Protein AF-A0A6V8QHY5-F1 (afdb_monomer)

Secondary structure (DSSP, 8-state):
-----S--TT--PPPSS---GGGTS---TT-TT---SHHHHHHHHHHHHHHHHHHHHHHHHHHHHHHH---GGGHHHHHHHHHHHHHHHHHHHHHHHHHHHHHHHHTT-

InterPro domains:
  IPR019334 Transmembrane protein 170A/B/YPR153W-like [PF10190] (34-102)
  IPR019334 Transmembrane protein 170A/B/YPR153W-like [PTHR22779] (8-102)

Nearest PDB structures (foldseek):
  7e8j-assembly1_B  TM=6.020E-01  e=5.365E+00  Thermococcus celer Vu 13 = JCM 8558

Organism: Trichoderma asperellum (NCBI:txid101201)

pLDDT: mean 85.54, std 11.81, range [41.09, 98.31]

Mean predicted aligned error: 6.42 Å

Foldseek 3Di:
DPDDLPADPPQDQDDPPDDDPCQVDPPDPRSNSDDNDLVSLLCNLLVVQLVVQLVVLVVVLVVCLVVVDDDPVCVVVNVVSSVVSSVVSNVCSNVRSNVVSVVCVVVPD

Solvent-accessible surface area (backbone atoms only — not comparable to full-atom values): 6401 Å² total; per-residue (Å²): 132,87,78,77,79,67,70,59,96,83,67,70,86,78,66,82,91,66,88,57,79,59,44,79,68,49,80,52,96,75,41,82,51,57,77,72,49,68,70,56,41,34,48,49,33,24,52,52,32,32,52,52,35,40,52,56,37,49,50,51,40,51,54,49,59,70,70,68,57,95,49,80,90,48,51,68,55,65,56,47,48,50,53,53,40,46,51,51,24,47,54,54,13,50,52,51,10,45,52,51,23,50,48,38,56,74,75,61,104

Sequence (109 aa):
MARRLIPPRNYTTPHFPSLNVNTLFDSTPDKRFTLYYISDVWRFTVIWTLITFALFHLGAVFIALFTHGWKKSSWKYLWLTPIIYLGVAGLEALLSGTIVGVMSVMNGI

Radius of gyration: 19.21 Å; Cα contacts (8 Å, |Δi|>4): 74; chains: 1; bounding box: 48×23×51 Å

Structure (mmCIF, N/CA/C/O backbone):
data_AF-A0A6V8QHY5-F1
#
_entry.id   AF-A0A6V8QHY5-F1
#
loop_
_atom_site.group_PDB
_atom_site.id
_atom_site.type_symbol
_atom_site.label_atom_id
_atom_site.label_alt_id
_atom_site.label_comp_id
_atom_site.label_asym_id
_atom_site.label_entity_id
_atom_site.label_seq_id
_atom_site.pdbx_PDB_ins_code
_atom_site.Cartn_x
_atom_site.Cartn_y
_atom_site.Cartn_z
_atom_site.occupancy
_atom_site.B_iso_or_equiv
_atom_site.auth_seq_id
_atom_site.auth_comp_id
_atom_site.auth_asym_id
_atom_site.auth_atom_id
_atom_site.pdbx_PDB_model_num
ATOM 1 N N . MET A 1 1 ? 25.621 6.727 -17.758 1.00 41.09 1 MET A N 1
ATOM 2 C CA . MET A 1 1 ? 25.206 5.339 -18.055 1.00 41.09 1 MET A CA 1
ATOM 3 C C . MET A 1 1 ? 23.716 5.387 -18.376 1.00 41.09 1 MET A C 1
ATOM 5 O O . MET A 1 1 ? 22.936 5.656 -17.476 1.00 41.09 1 MET A O 1
ATOM 9 N N . ALA A 1 2 ? 23.316 5.298 -19.647 1.00 43.78 2 ALA A N 1
ATOM 10 C CA . ALA A 1 2 ? 21.899 5.375 -20.014 1.00 43.78 2 ALA A CA 1
ATOM 11 C C . ALA A 1 2 ? 21.184 4.109 -19.515 1.00 43.78 2 ALA A C 1
ATOM 13 O O . ALA A 1 2 ? 21.539 2.998 -19.913 1.00 43.78 2 ALA A O 1
ATOM 14 N N . ARG A 1 3 ? 20.234 4.267 -18.590 1.00 56.09 3 ARG A N 1
ATOM 15 C CA . ARG A 1 3 ? 19.491 3.158 -17.989 1.00 56.09 3 ARG A CA 1
ATOM 16 C C . ARG A 1 3 ? 18.642 2.483 -19.068 1.00 56.09 3 ARG A C 1
ATOM 18 O O . ARG A 1 3 ? 17.842 3.143 -19.726 1.00 56.09 3 ARG A O 1
ATOM 25 N N . ARG A 1 4 ? 18.836 1.179 -19.299 1.00 57.56 4 ARG A N 1
ATOM 26 C CA . ARG A 1 4 ? 18.018 0.421 -20.258 1.00 57.56 4 ARG A CA 1
ATOM 27 C C . ARG A 1 4 ? 16.584 0.346 -19.733 1.00 57.56 4 ARG A C 1
ATOM 29 O O . ARG A 1 4 ? 16.317 -0.398 -18.802 1.00 57.56 4 ARG A O 1
ATOM 36 N N . LEU A 1 5 ? 15.670 1.062 -20.384 1.00 67.38 5 LEU A N 1
ATOM 37 C CA . LEU A 1 5 ? 14.216 0.882 -20.245 1.00 67.38 5 LEU A CA 1
ATOM 38 C C . LEU A 1 5 ? 13.707 -0.372 -20.979 1.00 67.38 5 LEU A C 1
ATOM 40 O O . LEU A 1 5 ? 12.516 -0.663 -20.969 1.00 67.38 5 LEU A O 1
ATOM 44 N N . ILE A 1 6 ? 14.602 -1.099 -21.654 1.00 80.50 6 ILE A N 1
ATOM 45 C CA . ILE A 1 6 ? 14.265 -2.277 -22.447 1.00 80.50 6 ILE A CA 1
ATOM 46 C C . ILE A 1 6 ? 14.427 -3.511 -21.550 1.00 80.50 6 ILE A C 1
ATOM 48 O O . ILE A 1 6 ? 15.564 -3.802 -21.158 1.00 80.50 6 ILE A O 1
ATOM 52 N N . PRO A 1 7 ? 13.338 -4.233 -21.236 1.00 84.81 7 PRO A N 1
ATOM 53 C CA . PRO A 1 7 ? 13.412 -5.448 -20.437 1.00 84.81 7 PRO A CA 1
ATOM 54 C C . PRO A 1 7 ? 14.222 -6.547 -21.154 1.00 84.81 7 PRO A C 1
ATOM 56 O O . PRO A 1 7 ? 14.252 -6.591 -22.391 1.00 84.81 7 PRO A O 1
ATOM 59 N N . PRO A 1 8 ? 14.870 -7.464 -20.409 1.00 84.62 8 PRO A N 1
ATOM 60 C CA . PRO A 1 8 ? 15.437 -8.687 -20.971 1.00 84.62 8 PRO A CA 1
ATOM 61 C C . PRO A 1 8 ? 14.405 -9.463 -21.801 1.00 84.62 8 PRO A C 1
ATOM 63 O O . PRO A 1 8 ? 13.215 -9.454 -21.496 1.00 84.62 8 PRO A O 1
ATOM 66 N N . ARG A 1 9 ? 14.848 -10.182 -22.842 1.00 84.56 9 ARG A N 1
ATOM 67 C CA . ARG A 1 9 ? 13.941 -10.893 -23.774 1.00 84.56 9 ARG A CA 1
ATOM 68 C C . ARG A 1 9 ? 13.020 -11.915 -23.098 1.00 84.56 9 ARG A C 1
ATOM 70 O O . ARG A 1 9 ? 11.954 -12.203 -23.621 1.00 84.56 9 ARG A O 1
ATOM 77 N N . ASN A 1 10 ? 13.446 -12.476 -21.972 1.00 87.31 10 ASN A N 1
ATOM 78 C CA . ASN A 1 10 ? 12.710 -13.449 -21.167 1.00 87.31 10 ASN A CA 1
ATOM 79 C C . ASN A 1 10 ? 12.151 -12.839 -19.869 1.00 87.31 10 ASN A C 1
ATOM 81 O O . ASN A 1 10 ? 11.857 -13.575 -18.929 1.00 87.31 10 ASN A O 1
ATOM 85 N N . TYR A 1 11 ? 12.052 -11.510 -19.788 1.00 85.94 11 TYR A N 1
ATOM 86 C CA . TYR A 1 11 ? 11.471 -10.840 -18.634 1.00 85.94 11 TYR A CA 1
ATOM 87 C C . TYR A 1 11 ? 9.981 -11.153 -18.524 1.00 85.94 11 TYR A C 1
ATOM 89 O O . TYR A 1 11 ? 9.211 -10.959 -19.464 1.00 85.94 11 TYR A O 1
ATOM 97 N N . THR A 1 12 ? 9.579 -11.575 -17.334 1.00 89.06 12 THR A N 1
ATOM 98 C CA . THR A 1 12 ? 8.182 -11.733 -16.947 1.00 89.06 12 THR A CA 1
ATOM 99 C C . THR A 1 12 ? 7.966 -10.980 -15.648 1.00 89.06 12 THR A C 1
ATOM 101 O O . THR A 1 12 ? 8.722 -11.182 -14.693 1.00 89.06 12 THR A O 1
ATOM 104 N N . THR A 1 13 ? 6.934 -10.141 -15.594 1.00 87.62 13 THR A N 1
ATOM 105 C CA . THR A 1 13 ? 6.554 -9.454 -14.359 1.00 87.62 13 THR A CA 1
ATOM 106 C C . THR A 1 13 ? 6.250 -10.491 -13.269 1.00 87.62 13 THR A C 1
ATOM 108 O O . THR A 1 13 ? 5.484 -11.426 -13.521 1.00 87.62 13 THR A O 1
ATOM 111 N N . PRO A 1 14 ? 6.831 -10.364 -12.063 1.00 86.25 14 PRO A N 1
ATOM 112 C CA . PRO A 1 14 ? 6.529 -11.270 -10.964 1.00 86.25 14 PRO A CA 1
ATOM 113 C C . PRO A 1 14 ? 5.062 -11.143 -10.527 1.00 86.25 14 PRO A C 1
ATOM 115 O O . PRO A 1 14 ? 4.476 -10.061 -10.552 1.00 86.25 14 PRO A O 1
ATOM 118 N N . HIS A 1 15 ? 4.462 -12.252 -10.096 1.00 85.69 15 HIS A N 1
ATOM 119 C CA . HIS A 1 15 ? 3.095 -12.242 -9.575 1.00 85.69 15 HIS A CA 1
ATOM 120 C C . HIS A 1 15 ? 3.007 -11.475 -8.249 1.00 85.69 15 HIS A C 1
ATOM 122 O O . HIS A 1 15 ? 3.837 -11.655 -7.359 1.00 85.69 15 HIS A O 1
ATOM 128 N N . PHE A 1 16 ? 1.970 -10.650 -8.096 1.00 79.00 16 PHE A N 1
ATOM 129 C CA . PHE A 1 16 ? 1.701 -9.926 -6.853 1.00 79.00 16 PHE A CA 1
ATOM 130 C C . PHE A 1 16 ? 1.012 -10.804 -5.793 1.00 79.00 16 PHE A C 1
ATOM 132 O O . PHE A 1 16 ? 0.163 -11.616 -6.163 1.00 79.00 16 PHE A O 1
ATOM 139 N N . PRO A 1 17 ? 1.283 -10.589 -4.487 1.00 78.62 17 PRO A N 1
ATOM 140 C CA . PRO A 1 17 ? 2.309 -9.712 -3.916 1.00 78.62 17 PRO A CA 1
ATOM 141 C C . PRO A 1 17 ? 3.672 -10.421 -3.842 1.00 78.62 17 PRO A C 1
ATOM 143 O O . PRO A 1 17 ? 3.917 -11.238 -2.957 1.00 78.62 17 PRO A O 1
ATOM 146 N N . SER A 1 18 ? 4.595 -10.100 -4.749 1.00 81.44 18 SER A N 1
ATOM 147 C CA . SER A 1 18 ? 5.961 -10.616 -4.657 1.00 81.44 18 SER A CA 1
ATOM 148 C C . SER A 1 18 ? 6.746 -9.798 -3.640 1.00 81.44 18 SE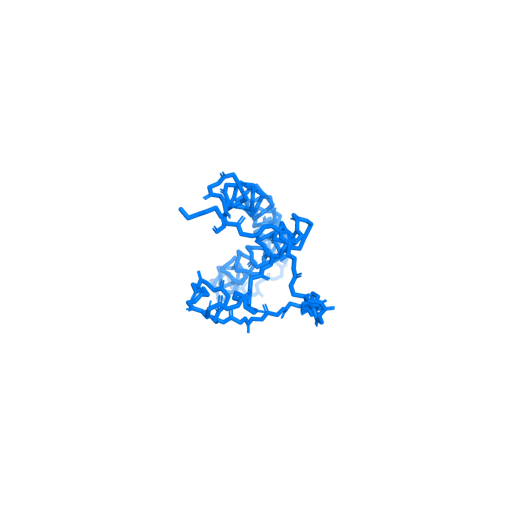R A C 1
ATOM 150 O O . SER A 1 18 ? 6.903 -8.587 -3.815 1.00 81.44 18 SER A O 1
ATOM 152 N N . LEU A 1 19 ? 7.275 -10.451 -2.608 1.00 72.69 19 LEU A N 1
ATOM 153 C CA . LEU A 1 19 ? 8.289 -9.869 -1.737 1.00 72.69 19 LEU A CA 1
ATOM 154 C C . LEU A 1 19 ? 9.652 -10.343 -2.244 1.00 72.69 19 LEU A C 1
ATOM 156 O O . LEU A 1 19 ? 10.027 -11.495 -2.043 1.00 72.69 19 LEU A O 1
ATOM 160 N N . ASN A 1 20 ?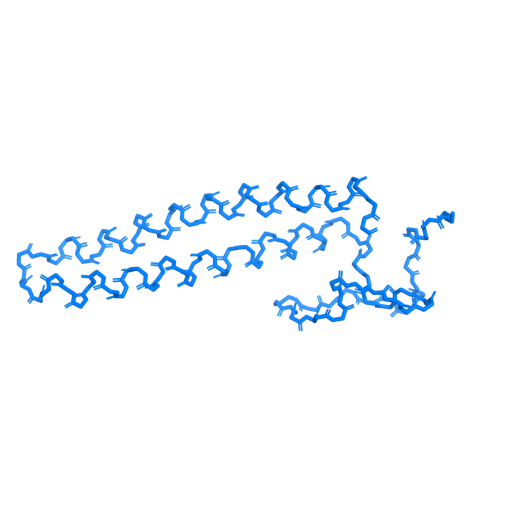 10.386 -9.477 -2.934 1.00 73.06 20 ASN A N 1
ATOM 161 C CA . ASN A 1 20 ? 11.751 -9.785 -3.332 1.00 73.06 20 ASN A CA 1
ATOM 162 C C . ASN A 1 20 ? 12.669 -8.651 -2.884 1.00 73.06 20 ASN A C 1
ATOM 164 O O . ASN A 1 20 ? 12.680 -7.575 -3.464 1.00 73.06 20 ASN A O 1
ATOM 168 N N . VAL A 1 21 ? 13.465 -8.902 -1.848 1.00 71.00 21 VAL A N 1
ATOM 169 C CA . VAL A 1 21 ? 14.437 -7.920 -1.343 1.00 71.00 21 VAL A CA 1
ATOM 170 C C . VAL A 1 21 ? 15.522 -7.591 -2.373 1.00 71.00 21 VAL A C 1
ATOM 172 O O . VAL A 1 21 ? 16.092 -6.505 -2.333 1.00 71.00 21 VAL A O 1
ATOM 175 N N . ASN A 1 22 ? 15.756 -8.476 -3.349 1.00 70.25 22 ASN A N 1
ATOM 176 C CA . ASN A 1 22 ? 16.716 -8.250 -4.429 1.00 70.25 22 ASN A CA 1
ATOM 177 C C . ASN A 1 22 ? 16.236 -7.200 -5.448 1.00 70.25 22 ASN A C 1
ATOM 179 O O . ASN A 1 22 ? 17.037 -6.739 -6.255 1.00 70.25 22 ASN A O 1
ATOM 183 N N . THR A 1 23 ? 14.956 -6.801 -5.426 1.00 66.75 23 THR A N 1
ATOM 184 C CA . THR A 1 23 ? 14.430 -5.732 -6.299 1.00 66.75 23 THR A CA 1
ATOM 185 C C . THR A 1 23 ? 14.667 -4.338 -5.715 1.00 66.75 23 THR A C 1
ATOM 187 O O . THR A 1 23 ? 14.534 -3.360 -6.442 1.00 66.75 23 THR A O 1
ATOM 190 N N . LEU A 1 24 ? 14.990 -4.224 -4.416 1.00 65.31 24 LEU A N 1
ATOM 191 C CA . LEU A 1 24 ? 15.205 -2.932 -3.745 1.00 65.31 24 LEU A CA 1
ATOM 192 C C . LEU A 1 24 ? 16.452 -2.223 -4.276 1.00 65.31 24 LEU A C 1
ATOM 194 O O . LEU A 1 24 ? 16.458 -1.007 -4.445 1.00 65.31 24 LEU A O 1
ATOM 198 N N . PHE A 1 25 ? 17.502 -2.997 -4.549 1.00 71.75 25 PHE A N 1
ATOM 199 C CA . PHE A 1 25 ? 18.715 -2.519 -5.191 1.00 71.75 25 PHE A CA 1
ATOM 200 C C . PHE A 1 25 ? 19.282 -3.615 -6.089 1.00 71.75 25 PHE A C 1
ATOM 202 O O . PHE A 1 25 ? 20.092 -4.449 -5.679 1.00 71.75 25 PHE A O 1
ATOM 209 N N . ASP A 1 26 ? 18.827 -3.626 -7.336 1.00 79.62 26 ASP A N 1
ATOM 210 C CA . ASP A 1 26 ? 19.257 -4.625 -8.299 1.00 79.62 26 ASP A CA 1
ATOM 211 C C . ASP A 1 26 ? 20.653 -4.290 -8.844 1.00 79.62 26 ASP A C 1
ATOM 213 O O . ASP A 1 26 ? 20.818 -3.478 -9.758 1.00 79.62 26 ASP A O 1
ATOM 217 N N . SER A 1 27 ? 21.679 -4.907 -8.261 1.00 81.31 27 SER A N 1
ATOM 218 C CA . SER A 1 27 ? 23.079 -4.748 -8.683 1.00 81.31 27 SER A CA 1
ATOM 219 C C . SER A 1 27 ? 23.490 -5.708 -9.799 1.00 81.31 27 SER A C 1
ATOM 221 O O . SER A 1 27 ? 24.656 -5.714 -10.194 1.00 81.31 27 SER A O 1
ATOM 223 N N . THR A 1 28 ? 22.569 -6.536 -10.304 1.00 82.19 28 THR A N 1
ATOM 224 C CA . THR A 1 28 ? 22.908 -7.488 -11.362 1.00 82.19 28 THR A CA 1
ATOM 225 C C . THR A 1 28 ? 23.270 -6.750 -12.657 1.00 82.19 28 THR A C 1
ATOM 227 O O . THR A 1 28 ? 22.662 -5.717 -12.971 1.00 82.19 28 THR A O 1
ATOM 230 N N . PRO A 1 29 ? 24.253 -7.247 -13.434 1.00 80.25 29 PRO A N 1
ATOM 231 C CA . PRO A 1 29 ? 24.640 -6.621 -14.699 1.00 80.25 29 PRO A CA 1
ATOM 232 C C . PRO A 1 29 ? 23.481 -6.499 -15.698 1.00 80.25 29 PRO A C 1
ATOM 234 O O . PRO A 1 29 ? 23.449 -5.563 -16.496 1.00 80.25 29 PRO A O 1
ATOM 237 N N . ASP A 1 30 ? 22.528 -7.433 -15.649 1.00 81.31 30 ASP A N 1
ATOM 238 C CA . ASP A 1 30 ? 21.367 -7.531 -16.533 1.00 81.31 30 ASP A CA 1
ATOM 239 C C . ASP A 1 30 ? 20.076 -6.940 -15.946 1.00 81.31 30 ASP A C 1
ATOM 241 O O . ASP A 1 30 ? 19.057 -6.936 -16.635 1.00 81.31 30 ASP A O 1
ATOM 245 N N . LYS A 1 31 ? 20.116 -6.396 -14.721 1.00 81.94 31 LYS A N 1
ATOM 246 C CA . LYS A 1 31 ? 18.960 -5.789 -14.038 1.00 81.94 31 LYS A CA 1
ATOM 247 C C . LYS A 1 31 ? 17.744 -6.729 -13.966 1.00 81.94 31 LYS A C 1
ATOM 249 O O . LYS A 1 31 ? 16.592 -6.324 -14.141 1.00 81.94 31 LYS A O 1
ATOM 254 N N . ARG A 1 32 ? 18.007 -8.008 -13.687 1.00 80.69 32 ARG A N 1
ATOM 255 C CA . ARG A 1 32 ? 17.027 -9.105 -13.729 1.00 80.69 32 ARG A CA 1
ATOM 256 C C . ARG A 1 32 ? 15.845 -8.952 -12.766 1.00 80.69 32 ARG A C 1
ATOM 258 O O . ARG A 1 32 ? 14.778 -9.507 -13.022 1.00 80.69 32 ARG A O 1
ATOM 265 N N . PHE A 1 33 ? 16.027 -8.243 -11.659 1.00 81.62 33 PHE A N 1
ATOM 266 C CA . PHE A 1 33 ? 15.024 -8.021 -10.616 1.00 81.62 33 PHE A CA 1
ATOM 267 C C . PHE A 1 33 ? 14.339 -6.652 -10.732 1.00 81.62 33 PHE A C 1
ATOM 269 O O . PHE A 1 33 ? 13.499 -6.305 -9.906 1.00 81.62 33 PHE A O 1
ATOM 276 N N . THR A 1 34 ? 14.659 -5.863 -11.753 1.00 84.88 34 THR A N 1
ATOM 277 C CA . THR A 1 34 ? 14.045 -4.550 -11.952 1.00 84.88 34 THR A CA 1
ATOM 278 C C . THR A 1 34 ? 12.622 -4.681 -12.506 1.00 84.88 34 THR A C 1
ATOM 280 O O . THR A 1 34 ? 12.339 -5.493 -13.387 1.00 84.88 34 THR A O 1
ATOM 283 N N . LEU A 1 35 ? 11.701 -3.863 -11.990 1.00 87.88 35 LEU A N 1
ATOM 284 C CA . LEU A 1 35 ? 10.366 -3.684 -12.563 1.00 87.88 35 LEU A CA 1
ATOM 285 C C . LEU A 1 35 ? 10.456 -2.683 -13.721 1.00 87.88 35 LEU A C 1
ATOM 287 O O . LEU A 1 35 ? 10.829 -1.529 -13.515 1.00 87.88 35 LEU A O 1
ATOM 291 N N . TYR A 1 36 ? 10.142 -3.135 -14.936 1.00 86.88 36 TYR A N 1
ATOM 292 C CA . TYR A 1 36 ? 10.302 -2.326 -16.152 1.00 86.88 36 TYR A CA 1
ATOM 293 C C . TYR A 1 36 ? 9.045 -1.545 -16.538 1.00 86.88 36 TYR A C 1
ATOM 295 O O . TYR A 1 36 ? 9.146 -0.484 -17.152 1.00 86.88 36 TYR A O 1
ATOM 303 N N . TYR A 1 37 ? 7.862 -2.047 -16.185 1.00 88.12 37 TYR A N 1
ATOM 304 C CA . TYR A 1 37 ? 6.603 -1.397 -16.530 1.00 88.12 37 TYR A CA 1
ATOM 305 C C . TYR A 1 37 ? 6.122 -0.495 -15.393 1.00 88.12 37 TYR A C 1
ATOM 307 O O . TYR A 1 37 ? 6.021 -0.918 -14.242 1.00 88.12 37 TYR A O 1
ATOM 315 N N . ILE A 1 38 ? 5.759 0.744 -15.737 1.00 89.12 38 ILE A N 1
ATOM 316 C CA . ILE A 1 38 ? 5.202 1.744 -14.811 1.00 89.12 38 ILE A CA 1
ATOM 317 C C . ILE A 1 38 ? 4.026 1.197 -13.994 1.00 89.12 38 ILE A C 1
ATOM 319 O O . ILE A 1 38 ? 3.946 1.423 -12.788 1.00 89.12 38 ILE A O 1
ATOM 323 N N . SER A 1 39 ? 3.139 0.436 -14.637 1.00 89.94 39 SER A N 1
ATOM 324 C CA . SER A 1 39 ? 1.983 -0.184 -13.989 1.00 89.94 39 SER A CA 1
ATOM 32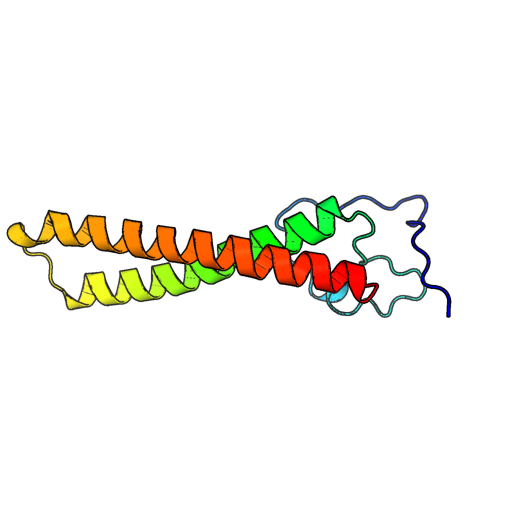5 C C . SER A 1 39 ? 2.391 -1.132 -12.870 1.00 89.94 39 SER A C 1
ATOM 327 O O . SER A 1 39 ? 1.707 -1.207 -11.852 1.00 89.94 39 SER A O 1
ATOM 329 N N . ASP A 1 40 ? 3.502 -1.840 -13.046 1.00 90.19 40 ASP A N 1
ATOM 330 C CA . ASP A 1 40 ? 3.957 -2.855 -12.106 1.00 90.19 40 ASP A CA 1
ATOM 331 C C . ASP A 1 40 ? 4.676 -2.201 -10.929 1.00 90.19 40 ASP A C 1
ATOM 333 O O . ASP A 1 40 ? 4.452 -2.585 -9.786 1.00 90.19 40 ASP A O 1
ATOM 337 N N . VAL A 1 41 ? 5.453 -1.147 -11.186 1.00 89.75 41 VAL A N 1
ATOM 338 C CA . VAL A 1 41 ? 6.071 -0.321 -10.138 1.00 89.75 41 VAL A CA 1
ATOM 339 C C . VAL A 1 41 ? 4.997 0.317 -9.264 1.00 89.75 41 VAL A C 1
ATOM 341 O O . VAL A 1 41 ? 5.041 0.187 -8.045 1.00 89.75 41 VAL A O 1
ATOM 344 N N . TRP A 1 42 ? 3.995 0.947 -9.881 1.00 92.12 42 TRP A N 1
ATOM 345 C CA . TRP A 1 42 ? 2.898 1.584 -9.155 1.00 92.12 42 TRP A CA 1
ATOM 346 C C . TRP A 1 42 ? 2.063 0.570 -8.363 1.00 92.12 42 TRP A C 1
ATOM 348 O O . TRP A 1 42 ? 1.769 0.795 -7.190 1.00 92.12 42 TRP A O 1
ATOM 358 N N . ARG A 1 43 ? 1.718 -0.581 -8.961 1.00 91.94 43 ARG A N 1
ATOM 359 C CA . ARG A 1 43 ? 1.017 -1.663 -8.248 1.00 91.94 43 ARG A CA 1
ATOM 360 C C . ARG A 1 43 ? 1.830 -2.161 -7.064 1.00 91.94 43 ARG A C 1
ATOM 362 O O . ARG A 1 43 ? 1.266 -2.359 -5.993 1.00 91.94 43 ARG A O 1
ATOM 369 N N . PHE A 1 44 ? 3.137 -2.332 -7.242 1.00 91.38 44 PHE A N 1
ATOM 370 C CA . PHE A 1 44 ? 4.029 -2.762 -6.176 1.00 91.38 44 PHE A CA 1
ATOM 371 C C . PHE A 1 44 ? 4.032 -1.780 -5.016 1.00 91.38 44 PHE A C 1
ATOM 373 O O . PHE A 1 44 ? 3.776 -2.190 -3.885 1.00 91.38 44 PHE A O 1
ATOM 380 N N . THR A 1 45 ? 4.267 -0.495 -5.280 1.00 93.06 45 THR A N 1
ATOM 381 C CA . THR A 1 45 ? 4.336 0.505 -4.215 1.00 93.06 45 THR A CA 1
ATOM 382 C C . THR A 1 45 ? 2.989 0.684 -3.528 1.00 93.06 45 THR A C 1
ATOM 384 O O . THR A 1 45 ? 2.936 0.669 -2.306 1.00 93.06 45 THR A O 1
ATOM 387 N N . VAL A 1 46 ? 1.882 0.775 -4.266 1.00 95.19 46 VAL A N 1
ATOM 388 C CA . VAL A 1 46 ? 0.551 0.953 -3.665 1.00 95.19 46 VAL A CA 1
ATOM 389 C C . VAL A 1 46 ? 0.120 -0.261 -2.845 1.00 95.19 46 VAL A C 1
ATOM 391 O O . VAL A 1 46 ? -0.322 -0.094 -1.710 1.00 95.19 46 VAL A O 1
ATOM 394 N N . ILE A 1 47 ? 0.264 -1.481 -3.373 1.00 94.69 47 ILE A N 1
ATOM 395 C CA . ILE A 1 47 ? -0.181 -2.695 -2.671 1.00 94.69 47 ILE A CA 1
ATOM 396 C C . ILE A 1 47 ? 0.663 -2.936 -1.417 1.00 94.69 47 ILE A C 1
ATOM 398 O O . ILE A 1 47 ? 0.103 -3.226 -0.361 1.00 94.69 47 ILE A O 1
ATOM 402 N N . TRP A 1 48 ? 1.989 -2.781 -1.490 1.00 93.81 48 TRP A N 1
ATOM 403 C CA . TRP A 1 48 ? 2.834 -2.951 -0.306 1.00 93.81 48 TRP A CA 1
ATOM 404 C C . TRP A 1 48 ? 2.594 -1.867 0.741 1.00 93.81 48 TRP A C 1
ATOM 406 O O . TRP A 1 48 ? 2.519 -2.191 1.925 1.00 93.81 48 TRP A O 1
ATOM 416 N N . THR A 1 49 ? 2.388 -0.611 0.338 1.00 95.88 49 THR A N 1
ATOM 417 C CA . THR A 1 49 ? 2.016 0.444 1.288 1.00 95.88 49 THR A CA 1
ATOM 418 C C . THR A 1 49 ? 0.661 0.147 1.935 1.00 95.88 49 THR A C 1
ATOM 420 O O . THR A 1 49 ? 0.541 0.287 3.150 1.00 95.88 49 THR A O 1
ATOM 423 N N . LEU A 1 50 ? -0.329 -0.344 1.178 1.00 96.44 50 LEU A N 1
ATOM 424 C CA . LEU A 1 50 ? -1.633 -0.755 1.717 1.00 96.44 50 LEU A CA 1
ATOM 425 C C . LEU A 1 50 ? -1.494 -1.867 2.756 1.00 96.44 50 LEU A C 1
ATOM 427 O O . LEU A 1 50 ? -2.055 -1.751 3.843 1.00 96.44 50 LEU A O 1
ATOM 431 N N . ILE A 1 51 ? -0.729 -2.918 2.448 1.00 95.81 51 ILE A N 1
ATOM 432 C CA . ILE A 1 51 ? -0.487 -4.030 3.375 1.00 95.81 51 ILE A CA 1
ATOM 433 C C . ILE A 1 51 ? 0.184 -3.514 4.650 1.00 95.81 51 ILE A C 1
ATOM 435 O O . ILE A 1 51 ? -0.303 -3.778 5.747 1.00 95.81 51 ILE A O 1
ATOM 439 N N . THR A 1 52 ? 1.265 -2.745 4.522 1.00 95.62 52 THR A N 1
ATOM 440 C CA . THR A 1 52 ? 2.011 -2.230 5.675 1.00 95.62 52 THR A CA 1
ATOM 441 C C . THR A 1 52 ? 1.134 -1.338 6.554 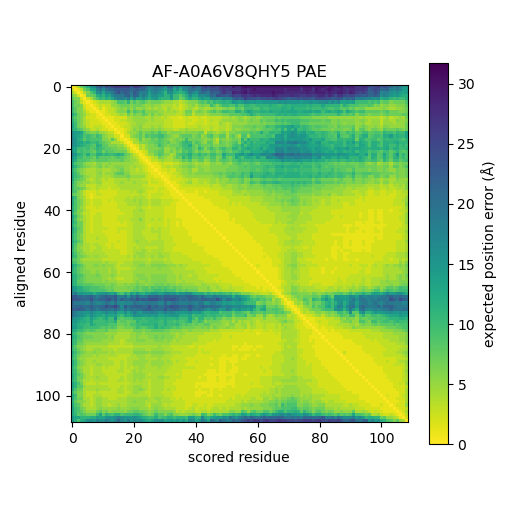1.00 95.62 52 THR A C 1
ATOM 443 O O . THR A 1 52 ? 1.049 -1.563 7.761 1.00 95.62 52 THR A O 1
ATOM 446 N N . PHE A 1 53 ? 0.427 -0.367 5.971 1.00 97.62 53 PHE A N 1
ATOM 447 C CA . PHE A 1 53 ? -0.438 0.541 6.728 1.00 97.62 53 PHE A CA 1
ATOM 448 C C . PHE A 1 53 ? -1.597 -0.203 7.388 1.00 97.62 53 PHE A C 1
ATOM 450 O O . PHE A 1 53 ? -1.887 0.057 8.558 1.00 97.62 53 PHE A O 1
ATOM 457 N N . ALA A 1 54 ? -2.216 -1.157 6.685 1.00 96.94 54 ALA A N 1
ATOM 458 C CA . ALA A 1 54 ? -3.265 -1.995 7.249 1.00 96.94 54 ALA A CA 1
ATOM 459 C C . ALA A 1 54 ? -2.752 -2.804 8.447 1.00 96.94 54 ALA A C 1
ATOM 461 O O . ALA A 1 54 ? -3.416 -2.825 9.477 1.00 96.94 54 ALA A O 1
ATOM 462 N N . LEU A 1 55 ? -1.564 -3.414 8.366 1.00 97.25 55 LEU A N 1
ATOM 463 C CA . LEU A 1 55 ? -0.985 -4.177 9.477 1.00 97.25 55 LEU A CA 1
ATOM 464 C C . LEU A 1 55 ? -0.728 -3.305 10.714 1.00 97.25 55 LEU A C 1
ATOM 466 O O . LEU A 1 55 ? -1.096 -3.699 11.821 1.00 97.25 55 LEU A O 1
ATOM 470 N N . PHE A 1 56 ? -0.162 -2.106 10.544 1.00 97.31 56 PHE A N 1
ATOM 471 C CA . PHE A 1 56 ? 0.059 -1.182 11.665 1.00 97.31 56 PHE A CA 1
ATOM 472 C C . PHE A 1 56 ? -1.255 -0.706 12.294 1.00 97.31 56 PHE A C 1
ATOM 474 O O . PHE A 1 56 ? -1.402 -0.720 13.519 1.00 97.31 56 PHE A O 1
ATOM 481 N N . HIS A 1 57 ? -2.238 -0.341 11.471 1.00 96.69 57 HIS A N 1
ATOM 482 C CA . HIS A 1 57 ? -3.545 0.093 11.957 1.00 96.69 57 HIS A CA 1
ATOM 483 C C . HIS A 1 57 ? -4.315 -1.047 12.628 1.00 96.69 57 HIS A C 1
ATOM 485 O O . HIS A 1 57 ? -4.931 -0.830 13.668 1.00 96.69 57 HIS A O 1
ATOM 491 N N . LEU A 1 58 ? -4.231 -2.273 12.105 1.00 96.56 58 LEU A N 1
ATOM 492 C CA . LEU A 1 58 ? -4.792 -3.459 12.752 1.00 96.56 58 LEU A CA 1
ATOM 493 C C . LEU A 1 58 ? -4.117 -3.750 14.093 1.00 96.56 58 LEU A C 1
ATOM 495 O O . LEU A 1 58 ? -4.807 -4.131 15.032 1.00 96.56 58 LEU A O 1
ATOM 499 N N . GLY A 1 59 ? -2.808 -3.518 14.220 1.00 96.12 59 GLY A N 1
ATOM 500 C CA . GLY A 1 59 ? -2.115 -3.574 15.508 1.00 96.12 59 GLY A CA 1
ATOM 501 C C . GLY A 1 59 ? -2.705 -2.587 16.520 1.00 96.12 59 GLY A C 1
ATOM 502 O O . GLY A 1 59 ? -3.023 -2.968 17.646 1.00 96.12 59 GLY A O 1
ATOM 503 N N . ALA A 1 60 ? -2.941 -1.339 16.110 1.00 94.94 60 ALA A N 1
ATOM 504 C CA . ALA A 1 60 ? -3.573 -0.335 16.966 1.00 94.94 60 ALA A CA 1
ATOM 505 C C . ALA A 1 60 ? -5.022 -0.702 17.335 1.00 94.94 60 ALA A C 1
ATOM 507 O O . ALA A 1 60 ? -5.40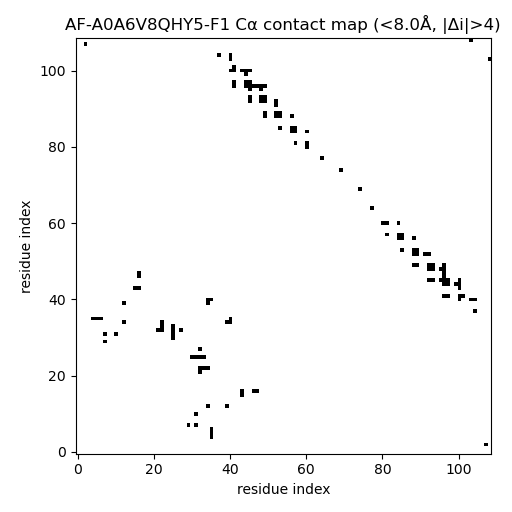5 -0.596 18.500 1.00 94.94 60 ALA A O 1
ATOM 508 N N . VAL A 1 61 ? -5.808 -1.194 16.371 1.00 93.94 61 VAL A N 1
ATOM 509 C CA . VAL A 1 61 ? -7.159 -1.724 16.606 1.00 93.94 61 VAL A CA 1
ATOM 510 C C . VAL A 1 61 ? -7.109 -2.868 17.613 1.00 93.94 61 VAL A C 1
ATOM 512 O O . VAL A 1 61 ? -7.893 -2.876 18.554 1.00 93.94 61 VAL A O 1
ATOM 515 N N . PHE A 1 62 ? -6.178 -3.811 17.458 1.00 93.62 62 PHE A N 1
ATOM 516 C CA . PHE A 1 62 ? -6.018 -4.937 18.371 1.00 93.62 62 PHE A CA 1
ATOM 517 C C . PHE A 1 62 ? -5.766 -4.443 19.799 1.00 93.62 62 PHE A C 1
ATOM 519 O O . PHE A 1 62 ? -6.522 -4.782 20.705 1.00 93.62 62 PHE A O 1
ATOM 526 N N . ILE A 1 63 ? -4.795 -3.548 20.001 1.00 93.12 63 ILE A N 1
ATOM 527 C CA . ILE A 1 63 ? -4.526 -2.962 21.324 1.00 93.12 63 ILE A CA 1
ATOM 528 C C . ILE A 1 63 ? -5.752 -2.219 21.880 1.00 93.12 63 ILE A C 1
ATOM 530 O O . ILE A 1 63 ? -6.095 -2.388 23.054 1.00 93.12 63 ILE A O 1
ATOM 534 N N . ALA A 1 64 ? -6.454 -1.442 21.051 1.00 89.56 64 ALA A N 1
ATOM 535 C CA . ALA A 1 64 ? -7.659 -0.723 21.456 1.00 89.56 64 ALA A CA 1
ATOM 536 C C . ALA A 1 64 ? -8.775 -1.678 21.917 1.00 89.56 64 ALA A C 1
ATOM 538 O O . ALA A 1 64 ? -9.358 -1.469 22.980 1.00 89.56 64 ALA A O 1
ATOM 539 N N . LEU A 1 65 ? -9.032 -2.760 21.173 1.00 88.06 65 LEU A N 1
ATOM 540 C CA . LEU A 1 65 ? -10.052 -3.757 21.514 1.00 88.06 65 LEU A CA 1
ATOM 541 C C . LEU A 1 65 ? -9.745 -4.469 22.842 1.00 88.06 65 LEU A C 1
ATOM 543 O O . LEU A 1 65 ? -10.653 -4.669 23.649 1.00 88.06 65 LEU A O 1
ATOM 547 N N . PHE A 1 66 ? -8.479 -4.812 23.099 1.00 87.38 66 PHE A N 1
ATOM 548 C CA . PHE A 1 66 ? -8.074 -5.453 24.357 1.00 87.38 66 PHE A CA 1
ATOM 549 C C . PHE A 1 66 ? -8.137 -4.504 25.559 1.00 87.38 66 PHE A C 1
ATOM 551 O O . PHE A 1 66 ? -8.457 -4.938 26.664 1.00 87.38 66 PHE A O 1
ATOM 558 N N . THR A 1 67 ? -7.891 -3.210 25.348 1.00 87.25 67 THR A N 1
ATOM 559 C CA . THR A 1 67 ? -7.879 -2.214 26.430 1.00 87.25 67 THR A CA 1
ATOM 560 C C . THR A 1 67 ? -9.287 -1.712 26.784 1.00 87.25 67 THR A C 1
ATOM 562 O O . THR A 1 67 ? -9.549 -1.357 27.930 1.00 87.25 67 THR A O 1
ATOM 565 N N . HIS A 1 68 ? -10.222 -1.689 25.827 1.00 79.31 68 HIS A N 1
ATOM 566 C CA . HIS A 1 68 ? -11.540 -1.065 26.011 1.00 79.31 68 HIS A CA 1
ATOM 567 C C . HIS A 1 68 ? -12.560 -1.927 26.791 1.00 79.31 68 HIS A C 1
ATOM 569 O O . HIS A 1 68 ? -13.531 -1.400 27.335 1.00 79.31 68 HIS A O 1
ATOM 575 N N . GLY A 1 69 ? -12.336 -3.242 26.898 1.00 67.38 69 GLY A N 1
ATOM 576 C CA . GLY A 1 69 ? -13.213 -4.168 27.625 1.00 67.38 69 GLY A CA 1
ATOM 577 C C . GLY A 1 69 ? -14.517 -4.524 26.886 1.00 67.38 69 GLY A C 1
ATOM 578 O O . GLY A 1 69 ? -15.096 -3.739 26.139 1.00 67.38 69 GLY A O 1
ATOM 579 N N . TRP A 1 70 ? -15.021 -5.742 27.105 1.00 68.88 70 TRP A N 1
ATOM 580 C CA . TRP A 1 70 ? -16.109 -6.346 26.316 1.00 68.88 70 TRP A CA 1
ATOM 581 C C . TRP A 1 70 ? -17.513 -6.067 26.883 1.00 68.88 70 TRP A C 1
ATOM 583 O O . TRP A 1 70 ? -18.301 -6.980 27.132 1.00 68.88 70 TRP A O 1
ATOM 593 N N . LYS A 1 71 ? -17.859 -4.796 27.121 1.00 75.50 71 LYS A N 1
ATOM 594 C CA . LYS A 1 71 ? -19.222 -4.428 27.553 1.00 75.50 71 LYS A CA 1
ATOM 595 C C . LYS A 1 71 ? -20.168 -4.335 26.349 1.00 75.50 71 LYS A C 1
ATOM 597 O O . LYS A 1 71 ? -19.847 -3.675 25.366 1.00 75.50 71 LYS A O 1
ATOM 602 N N . LYS A 1 72 ? -21.383 -4.902 26.449 1.00 66.69 72 LYS A N 1
ATOM 603 C CA . LYS A 1 72 ? -22.397 -4.857 25.366 1.00 66.69 72 LYS A CA 1
ATOM 604 C C . LYS A 1 72 ? -22.744 -3.437 24.893 1.00 66.69 72 LYS A C 1
ATOM 606 O O . LYS A 1 72 ? -22.972 -3.247 23.704 1.00 66.69 72 LYS A O 1
ATOM 611 N N . SER A 1 73 ? -22.736 -2.446 25.791 1.00 73.00 73 SER A N 1
ATOM 612 C CA . SER A 1 73 ? -22.978 -1.031 25.443 1.00 73.00 73 SER A CA 1
ATOM 613 C C . SER A 1 73 ? -21.929 -0.471 24.464 1.00 73.00 73 SER A C 1
ATOM 615 O O . SER A 1 73 ? -22.226 0.401 23.652 1.00 73.00 73 SER A O 1
ATOM 617 N N . SER A 1 74 ? -20.714 -1.031 24.466 1.00 75.00 74 SER A N 1
ATOM 618 C CA . SER A 1 74 ? -19.597 -0.567 23.639 1.00 75.00 74 SER A CA 1
ATOM 619 C C . SER A 1 74 ? -19.501 -1.251 22.270 1.00 75.00 74 SER A C 1
ATOM 621 O O . SER A 1 74 ? -18.617 -0.914 21.487 1.00 75.00 74 SER A O 1
ATOM 623 N N . TRP A 1 75 ? -20.406 -2.178 21.929 1.00 79.56 75 TRP A N 1
ATOM 624 C CA . TRP A 1 75 ? -20.312 -2.986 20.702 1.00 79.56 75 TRP A CA 1
ATOM 625 C C . TRP A 1 75 ? -20.249 -2.143 19.422 1.00 79.56 75 TRP A C 1
ATOM 627 O O . TRP A 1 75 ? -19.500 -2.459 18.502 1.00 79.56 75 TRP A O 1
ATOM 637 N N . LYS A 1 76 ? -20.981 -1.022 19.375 1.00 83.38 76 LYS A N 1
ATOM 638 C CA . LYS A 1 76 ? -20.925 -0.082 18.245 1.00 83.38 76 LYS A CA 1
ATOM 639 C C . LYS A 1 76 ? -19.521 0.506 18.061 1.00 83.38 76 LYS A C 1
ATOM 641 O O . LYS A 1 76 ? -19.053 0.608 16.932 1.00 83.38 76 LYS A O 1
ATOM 646 N N . TYR A 1 77 ? -18.836 0.845 19.153 1.00 81.62 77 TYR A N 1
ATOM 647 C CA . TYR A 1 77 ? -17.476 1.387 19.114 1.00 81.62 77 TYR A CA 1
ATOM 648 C C . TYR A 1 77 ? -16.442 0.324 18.721 1.00 81.62 77 TYR A C 1
ATOM 650 O O . TYR A 1 77 ? -15.501 0.642 17.995 1.00 81.62 77 TYR A O 1
ATOM 658 N N . LEU A 1 78 ? -16.657 -0.942 19.108 1.00 85.62 78 LEU A N 1
ATOM 659 C CA . LEU A 1 78 ? -15.782 -2.058 18.723 1.00 85.62 78 LEU A CA 1
ATOM 660 C C . LEU A 1 78 ? -15.722 -2.256 17.203 1.00 85.62 78 LEU A C 1
ATOM 662 O O . LEU A 1 78 ? -14.652 -2.550 16.687 1.00 85.62 78 LEU A O 1
ATOM 666 N N . TRP A 1 79 ? -16.831 -2.056 16.481 1.00 86.81 79 TRP A N 1
ATOM 667 C CA . TRP A 1 79 ? -16.855 -2.146 15.012 1.00 86.81 79 TRP A CA 1
ATOM 668 C C . TRP A 1 79 ? -16.503 -0.836 14.313 1.00 86.81 79 TRP A C 1
ATOM 670 O O . TRP A 1 79 ? -15.920 -0.854 13.234 1.00 86.81 79 TRP A O 1
ATOM 680 N N . LEU A 1 80 ? -16.818 0.307 14.920 1.00 92.06 80 LEU A N 1
ATOM 681 C CA . LEU A 1 80 ? -16.479 1.604 14.340 1.00 92.06 80 LEU A CA 1
ATOM 682 C C . LEU A 1 80 ? -14.959 1.828 14.288 1.00 92.06 80 LEU A C 1
ATOM 684 O O . LEU A 1 80 ? -14.448 2.361 13.307 1.00 92.06 80 LEU A O 1
ATOM 688 N N . THR A 1 81 ? -14.239 1.371 15.316 1.00 92.25 81 THR A N 1
ATOM 689 C CA . THR A 1 81 ? -12.778 1.507 15.428 1.00 92.25 81 THR A CA 1
ATOM 690 C C . THR A 1 81 ? -12.022 0.893 14.236 1.00 92.25 81 THR A C 1
ATOM 692 O O . THR A 1 81 ? -11.312 1.640 13.564 1.00 92.25 81 THR A O 1
ATOM 695 N N . PRO A 1 82 ? -12.178 -0.405 13.889 1.00 93.56 82 PRO A N 1
ATOM 696 C CA . PRO A 1 82 ? -11.503 -0.990 12.731 1.00 93.56 82 PRO A CA 1
ATOM 697 C C . PRO A 1 82 ? -11.882 -0.316 11.415 1.00 93.56 82 PRO A C 1
ATOM 699 O O . PRO A 1 82 ? -11.014 -0.131 10.571 1.00 93.56 82 PRO A O 1
ATOM 702 N N . ILE A 1 83 ? -13.144 0.085 11.240 1.00 95.81 83 ILE A N 1
ATOM 703 C CA . ILE A 1 83 ? -13.600 0.730 10.000 1.00 95.81 83 ILE A CA 1
ATOM 704 C C . ILE A 1 83 ? -12.874 2.059 9.787 1.00 95.81 83 ILE A C 1
ATOM 706 O O . ILE A 1 83 ? -12.343 2.300 8.705 1.00 95.81 83 ILE A O 1
ATOM 710 N N . ILE A 1 84 ? -12.820 2.907 10.818 1.00 95.81 84 ILE A N 1
ATOM 711 C CA . ILE A 1 84 ? -12.147 4.207 10.726 1.00 95.81 84 ILE A CA 1
ATOM 712 C C . ILE A 1 84 ? -10.647 4.010 10.502 1.00 95.81 84 ILE A C 1
ATOM 714 O O . ILE A 1 84 ? -10.087 4.613 9.591 1.00 95.81 84 ILE A O 1
ATOM 718 N N . TYR A 1 85 ? -10.006 3.139 11.285 1.00 96.12 85 TYR A N 1
ATOM 719 C CA . TYR A 1 85 ? -8.565 2.902 11.188 1.00 96.12 85 TYR A CA 1
ATOM 720 C C . TYR A 1 85 ? -8.167 2.347 9.817 1.00 96.12 85 TYR A C 1
ATOM 722 O O . TYR A 1 85 ? -7.210 2.8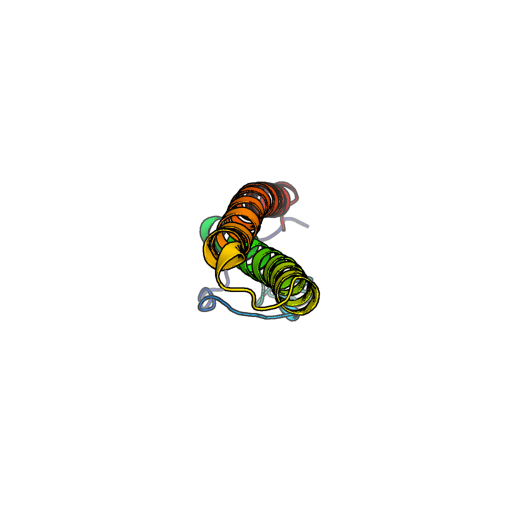29 9.222 1.00 96.12 85 TYR A O 1
ATOM 730 N N . LEU A 1 86 ? -8.913 1.381 9.278 1.00 96.62 86 LEU A N 1
ATOM 731 C CA . LEU A 1 86 ? -8.648 0.840 7.943 1.00 96.62 86 LEU A CA 1
ATOM 732 C C . LEU A 1 86 ? -8.978 1.840 6.829 1.00 96.62 86 LEU A C 1
ATOM 734 O O . LEU A 1 86 ? -8.288 1.860 5.813 1.00 96.62 86 LEU A O 1
ATOM 738 N N . GLY A 1 87 ? -9.997 2.684 7.011 1.00 97.81 87 GLY A N 1
ATOM 739 C CA . GLY A 1 87 ? -10.322 3.756 6.070 1.00 97.81 87 GLY A CA 1
ATOM 740 C C . GLY A 1 87 ? -9.204 4.796 5.964 1.00 97.81 87 GLY A C 1
ATOM 741 O O . GLY A 1 87 ? -8.781 5.132 4.857 1.00 97.81 87 GLY A O 1
ATOM 742 N N . VAL A 1 88 ? -8.683 5.252 7.109 1.00 97.69 88 VAL A N 1
ATOM 743 C CA . VAL A 1 88 ? -7.526 6.162 7.174 1.00 97.69 88 VAL A CA 1
ATOM 744 C C . VAL A 1 88 ? -6.292 5.497 6.569 1.00 97.69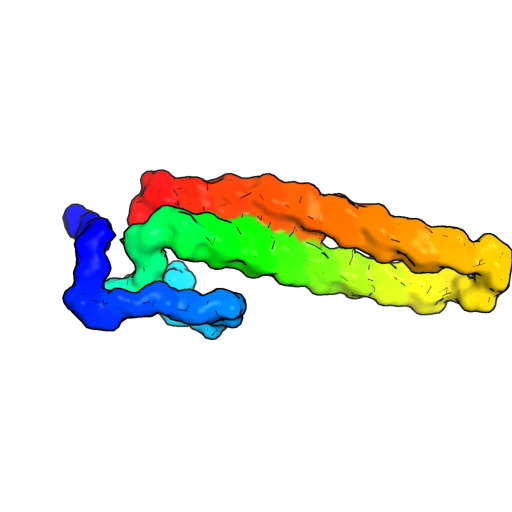 88 VAL A C 1
ATOM 746 O O . VAL A 1 88 ? -5.698 6.058 5.650 1.00 97.69 88 VAL A O 1
ATOM 749 N N . ALA A 1 89 ? -5.979 4.266 6.985 1.00 97.25 89 ALA A N 1
ATOM 750 C CA . ALA A 1 89 ? -4.865 3.490 6.444 1.00 97.25 89 ALA A CA 1
ATOM 751 C C . ALA A 1 89 ? -4.927 3.365 4.917 1.00 97.25 89 ALA A C 1
ATOM 753 O O . ALA A 1 89 ? -3.918 3.533 4.239 1.00 97.25 89 ALA A O 1
ATOM 754 N N . GLY A 1 90 ? -6.113 3.082 4.368 1.00 97.56 90 GLY A N 1
ATOM 755 C CA . GLY A 1 90 ? -6.327 2.962 2.931 1.00 97.56 90 GLY A CA 1
ATOM 756 C C . GLY A 1 90 ? -6.052 4.267 2.188 1.00 97.56 90 GLY A C 1
ATOM 757 O O . GLY A 1 90 ? -5.348 4.259 1.179 1.00 97.56 90 GLY A O 1
ATOM 758 N N . LEU A 1 91 ? -6.562 5.391 2.697 1.00 98.31 91 LEU A N 1
ATOM 759 C CA . LEU A 1 91 ? -6.339 6.706 2.095 1.00 98.31 91 LEU A CA 1
ATOM 760 C C . LEU A 1 91 ? -4.857 7.104 2.132 1.00 98.31 91 LEU A C 1
ATOM 762 O O . LEU A 1 91 ? -4.295 7.482 1.103 1.00 98.31 91 LEU A O 1
ATOM 766 N N . GLU A 1 92 ? -4.218 6.987 3.297 1.00 97.69 92 GLU A N 1
ATOM 767 C CA . GLU A 1 92 ? -2.796 7.297 3.467 1.00 97.69 92 GLU A CA 1
ATOM 768 C C . GLU A 1 92 ? -1.922 6.419 2.570 1.00 97.69 92 GLU A C 1
ATOM 770 O O . GLU A 1 92 ? -1.006 6.913 1.909 1.00 97.69 92 GLU A O 1
ATOM 775 N N . ALA A 1 93 ? -2.235 5.125 2.491 1.00 97.25 93 ALA A N 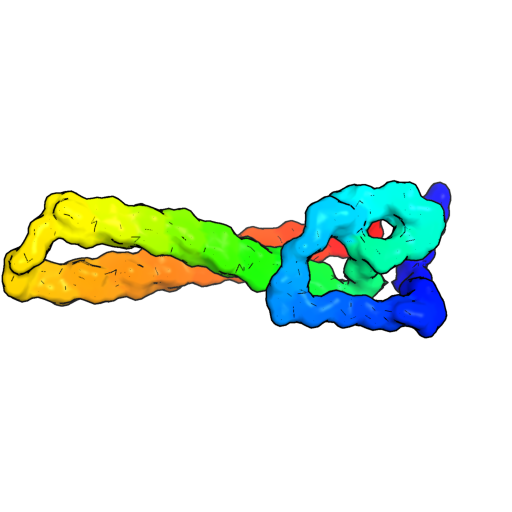1
ATOM 776 C CA . ALA A 1 93 ? -1.476 4.186 1.687 1.00 97.25 93 ALA A CA 1
ATOM 777 C C . ALA A 1 93 ? -1.612 4.425 0.183 1.00 97.25 93 ALA A C 1
ATOM 779 O O . ALA A 1 93 ? -0.621 4.311 -0.540 1.00 97.25 93 ALA A O 1
ATOM 780 N N . LEU A 1 94 ? -2.808 4.782 -0.297 1.00 98.12 94 LEU A N 1
ATOM 781 C CA . LEU A 1 94 ? -3.027 5.132 -1.701 1.00 98.12 94 LEU A CA 1
ATOM 782 C C . LEU A 1 94 ? -2.220 6.372 -2.096 1.00 98.12 94 LEU A C 1
ATOM 784 O O . LEU A 1 94 ? -1.557 6.363 -3.136 1.00 98.12 94 LEU A O 1
ATOM 788 N N . LEU A 1 95 ? -2.241 7.415 -1.261 1.00 98.12 95 LEU A N 1
ATOM 789 C CA . LEU A 1 95 ? -1.493 8.650 -1.502 1.00 98.12 95 LEU A CA 1
ATOM 790 C C . LEU A 1 95 ? 0.017 8.398 -1.445 1.00 98.12 95 LEU A C 1
ATOM 792 O O . LEU A 1 95 ? 0.729 8.679 -2.409 1.00 98.12 95 LEU A O 1
ATOM 796 N N . SER A 1 96 ? 0.495 7.806 -0.350 1.00 97.50 96 SER A N 1
ATOM 797 C CA . SER A 1 96 ? 1.915 7.523 -0.127 1.00 97.50 96 SER A CA 1
ATOM 798 C C . SER A 1 96 ? 2.476 6.571 -1.188 1.00 97.50 96 SER A C 1
ATOM 800 O O . SER A 1 96 ? 3.467 6.885 -1.846 1.00 97.50 96 SER A O 1
ATOM 802 N N . GLY A 1 97 ? 1.800 5.449 -1.451 1.00 95.81 97 GLY A N 1
ATOM 803 C CA . GLY A 1 97 ? 2.221 4.473 -2.456 1.00 95.81 97 GLY A CA 1
ATOM 804 C C . GLY A 1 97 ? 2.238 5.035 -3.880 1.00 95.81 97 GLY A C 1
ATOM 805 O O . GLY A 1 97 ? 3.134 4.693 -4.654 1.00 95.81 97 GLY A O 1
ATOM 806 N N . THR A 1 98 ? 1.304 5.930 -4.220 1.00 96.88 98 THR A N 1
ATOM 807 C CA . THR A 1 98 ? 1.289 6.599 -5.531 1.00 96.88 98 THR A CA 1
ATOM 808 C C . THR A 1 98 ? 2.442 7.587 -5.663 1.00 96.88 98 THR A C 1
ATOM 810 O O . THR A 1 98 ? 3.152 7.542 -6.666 1.00 96.88 98 THR A O 1
ATOM 813 N N . ILE A 1 99 ? 2.669 8.437 -4.654 1.00 96.44 99 ILE A N 1
ATOM 814 C CA . ILE A 1 99 ? 3.779 9.402 -4.651 1.00 96.44 99 ILE A CA 1
ATOM 815 C C . ILE A 1 99 ? 5.110 8.662 -4.781 1.00 96.44 99 ILE A C 1
ATOM 817 O O . ILE A 1 99 ? 5.896 8.976 -5.672 1.00 96.44 99 ILE A O 1
ATOM 821 N N . VAL A 1 100 ? 5.334 7.637 -3.955 1.00 93.81 100 VAL A N 1
ATOM 822 C CA . VAL A 1 100 ? 6.558 6.829 -3.998 1.00 93.81 100 VAL A CA 1
ATOM 823 C C . VAL A 1 100 ? 6.711 6.142 -5.355 1.00 93.81 100 VAL A C 1
ATOM 825 O O . VAL A 1 100 ? 7.780 6.227 -5.945 1.00 93.81 100 VAL A O 1
ATOM 828 N N . GLY A 1 101 ? 5.654 5.528 -5.897 1.00 91.31 101 GLY A N 1
ATOM 829 C CA . GLY A 1 101 ? 5.710 4.845 -7.195 1.00 91.31 101 GLY A CA 1
ATOM 830 C C . GLY A 1 101 ? 6.059 5.778 -8.355 1.00 91.31 101 GLY A C 1
ATOM 831 O O . GLY A 1 101 ? 6.921 5.458 -9.175 1.00 91.31 101 GLY A O 1
ATOM 832 N N . VAL A 1 102 ? 5.440 6.960 -8.399 1.00 92.25 102 VAL A N 1
ATOM 833 C CA . VAL A 1 102 ? 5.738 7.984 -9.410 1.00 92.25 102 VAL A CA 1
ATOM 834 C C . VAL A 1 102 ? 7.157 8.520 -9.234 1.00 92.25 102 VAL A C 1
ATOM 836 O O . VAL A 1 102 ? 7.901 8.593 -10.210 1.00 92.25 102 VAL A O 1
ATOM 839 N N . MET A 1 103 ? 7.569 8.834 -8.002 1.00 91.19 103 MET A N 1
ATOM 840 C CA . MET A 1 103 ? 8.928 9.294 -7.708 1.00 91.19 103 MET A CA 1
ATOM 841 C C . MET A 1 103 ? 9.979 8.259 -8.092 1.00 91.19 103 MET A C 1
ATOM 843 O O . MET A 1 103 ? 10.998 8.631 -8.664 1.00 91.19 103 MET A O 1
ATOM 847 N N . SER A 1 104 ? 9.745 6.973 -7.818 1.00 85.31 104 SER A N 1
ATOM 848 C CA . SER A 1 104 ? 10.641 5.901 -8.244 1.00 85.31 104 SER A CA 1
ATOM 849 C C . SER A 1 104 ? 10.843 5.958 -9.752 1.00 85.31 104 SER A C 1
ATOM 851 O O . SER A 1 104 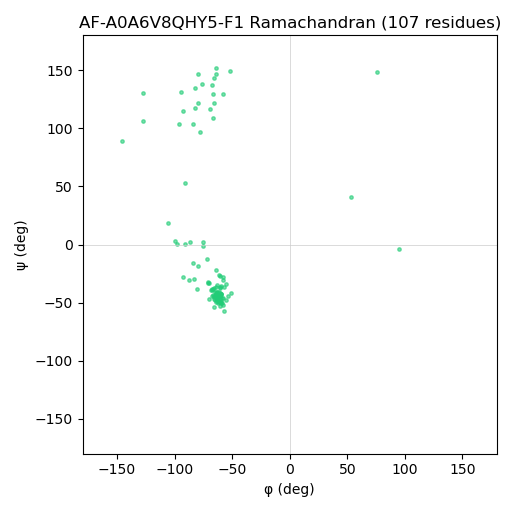? 11.981 5.978 -10.200 1.00 85.31 104 SER A O 1
ATOM 853 N N . VAL A 1 105 ? 9.774 6.089 -10.538 1.00 84.75 105 VAL A N 1
ATOM 854 C CA . VAL A 1 105 ? 9.863 6.153 -12.006 1.00 84.75 105 VAL A CA 1
ATOM 855 C C . VAL A 1 105 ? 10.553 7.429 -12.485 1.00 84.75 105 VAL A C 1
ATOM 857 O O . VAL A 1 105 ? 11.411 7.360 -13.361 1.00 84.75 105 VAL A O 1
ATOM 860 N N . MET A 1 106 ? 10.216 8.585 -11.906 1.00 84.00 106 MET A N 1
ATOM 861 C CA . MET A 1 106 ? 10.800 9.882 -12.270 1.00 84.00 106 MET A CA 1
ATOM 862 C C . MET A 1 106 ? 12.292 9.966 -11.949 1.00 84.00 106 MET A C 1
ATOM 864 O O . MET A 1 106 ? 13.068 10.471 -12.755 1.00 84.00 106 MET A O 1
ATOM 868 N N . ASN A 1 107 ? 12.696 9.430 -10.797 1.00 77.06 107 ASN A N 1
ATOM 869 C CA . ASN A 1 107 ? 14.099 9.319 -10.396 1.00 77.06 107 ASN A CA 1
ATOM 870 C C . ASN A 1 107 ? 14.828 8.197 -11.152 1.00 77.06 107 ASN A C 1
ATOM 872 O O . ASN A 1 107 ? 16.013 7.963 -10.925 1.00 77.06 107 ASN A O 1
ATOM 876 N N . GLY A 1 108 ? 14.124 7.538 -12.075 1.00 65.38 108 GLY A N 1
ATOM 877 C CA . GLY A 1 108 ? 14.664 6.588 -13.025 1.00 65.38 108 GLY A CA 1
ATOM 878 C C . GLY A 1 108 ? 14.585 5.132 -12.596 1.00 65.38 108 GLY A C 1
ATOM 879 O O . GLY A 1 108 ? 14.923 4.299 -13.426 1.00 65.38 108 GLY A O 1
ATOM 880 N N . ILE A 1 109 ? 14.122 4.796 -11.386 1.00 57.72 109 ILE A N 1
ATOM 881 C CA . ILE A 1 109 ? 14.318 3.500 -10.690 1.00 57.72 109 ILE A CA 1
ATOM 882 C C . ILE A 1 109 ? 15.804 3.102 -10.697 1.00 57.72 109 ILE A C 1
ATOM 884 O O . ILE A 1 109 ? 16.631 3.694 -11.415 1.00 57.72 109 ILE A O 1
#